Protein AF-A0A357YNB1-F1 (afdb_monomer_lite)

Secondary structure (DSSP, 8-state):
-HHHHHHHHHH-SS--HHHHHHHHHHHHHHTTHHHHHHHHHHHHHHHHHHHHHHS-S-HHHHHHHHHHHHHHHT---

Structure (mmCIF, N/CA/C/O backbone):
data_AF-A0A357YNB1-F1
#
_entry.id   AF-A0A357YNB1-F1
#
loop_
_atom_site.group_PDB
_atom_site.id
_atom_site.type_symbol
_atom_site.label_atom_id
_atom_site.label_alt_id
_atom_site.label_comp_id
_atom_site.label_asym_id
_atom_site.label_entity_id
_atom_site.label_seq_id
_atom_site.pdbx_PDB_ins_code
_atom_site.Cartn_x
_atom_site.Cartn_y
_atom_site.Cartn_z
_atom_site.occupancy
_atom_site.B_iso_or_equiv
_atom_site.auth_seq_id
_atom_site.auth_comp_id
_atom_site.auth_asym_id
_atom_site.auth_atom_id
_atom_site.pdbx_PDB_model_num
ATOM 1 N N . ILE A 1 1 ? 16.665 9.218 -17.386 1.00 57.19 1 ILE A N 1
ATOM 2 C CA . ILE A 1 1 ? 17.456 8.204 -18.134 1.00 57.19 1 ILE A CA 1
ATOM 3 C C . ILE A 1 1 ? 16.678 6.885 -18.183 1.00 57.19 1 ILE A C 1
ATOM 5 O O . ILE A 1 1 ? 16.362 6.448 -19.281 1.00 57.19 1 ILE A O 1
ATOM 9 N N . GLN A 1 2 ? 16.180 6.406 -17.038 1.00 63.03 2 GLN A N 1
ATOM 10 C CA . GLN A 1 2 ? 15.288 5.239 -16.879 1.00 63.03 2 GLN A CA 1
ATOM 11 C C . GLN A 1 2 ? 14.105 5.146 -17.870 1.00 63.03 2 GLN A C 1
ATOM 13 O O . GLN A 1 2 ? 13.877 4.098 -18.465 1.00 63.03 2 GLN A O 1
ATOM 18 N N . ARG A 1 3 ? 13.374 6.245 -18.130 1.00 69.44 3 ARG A N 1
ATOM 19 C CA . ARG A 1 3 ? 12.238 6.246 -19.082 1.00 69.44 3 ARG A CA 1
ATOM 20 C C . ARG A 1 3 ? 12.633 5.842 -20.510 1.00 69.44 3 ARG A C 1
ATOM 22 O O . ARG A 1 3 ? 11.883 5.131 -21.167 1.00 69.44 3 ARG A O 1
ATOM 29 N N . LYS A 1 4 ? 13.814 6.265 -20.977 1.00 74.19 4 LYS A N 1
ATOM 30 C CA . LYS A 1 4 ? 14.303 5.928 -22.325 1.00 74.19 4 LYS A CA 1
ATOM 31 C C . LYS A 1 4 ? 14.696 4.457 -22.427 1.00 74.19 4 LYS A C 1
ATOM 33 O O . LYS A 1 4 ? 14.476 3.856 -23.470 1.00 74.19 4 LYS A O 1
ATOM 38 N N . GLU A 1 5 ? 15.258 3.878 -21.367 1.00 70.88 5 GLU A N 1
ATOM 39 C CA . GLU A 1 5 ? 15.541 2.440 -21.308 1.00 70.88 5 GLU A CA 1
ATOM 40 C C . GLU A 1 5 ? 14.259 1.618 -21.293 1.00 70.88 5 GLU A C 1
ATOM 42 O O . GLU A 1 5 ? 14.145 0.676 -22.071 1.00 70.88 5 GLU A O 1
ATOM 47 N N . LEU A 1 6 ? 13.266 2.014 -20.492 1.00 69.44 6 LEU A N 1
ATOM 48 C CA . LEU A 1 6 ? 11.977 1.329 -20.441 1.00 69.44 6 LEU A CA 1
ATOM 49 C C . LEU A 1 6 ? 11.285 1.331 -21.817 1.00 69.44 6 LEU A C 1
ATOM 51 O O . LEU A 1 6 ? 10.838 0.289 -22.286 1.00 69.44 6 LEU A O 1
ATOM 55 N N . GLU A 1 7 ? 11.265 2.474 -22.511 1.00 74.62 7 GLU A N 1
ATOM 56 C CA . GLU A 1 7 ? 10.733 2.590 -23.880 1.00 74.62 7 GLU A CA 1
ATOM 57 C C . GLU A 1 7 ? 11.523 1.731 -24.889 1.00 74.62 7 GLU A C 1
ATOM 59 O O . GLU A 1 7 ? 10.943 1.133 -25.801 1.00 74.62 7 GLU A O 1
ATOM 64 N N . LYS A 1 8 ? 12.840 1.589 -24.704 1.00 76.19 8 LYS A N 1
ATOM 65 C CA . LYS A 1 8 ? 13.689 0.707 -25.519 1.00 76.19 8 LYS A CA 1
ATOM 66 C C . LYS A 1 8 ? 13.339 -0.772 -25.301 1.00 76.19 8 LYS A C 1
ATOM 68 O O . LYS A 1 8 ? 13.155 -1.502 -26.268 1.00 76.19 8 LYS A O 1
ATOM 73 N N . TRP A 1 9 ? 13.153 -1.198 -24.051 1.00 72.25 9 TRP A N 1
ATOM 74 C CA . TRP A 1 9 ? 12.730 -2.562 -23.695 1.00 72.25 9 TRP A CA 1
ATOM 75 C C . TRP A 1 9 ? 11.281 -2.883 -24.084 1.00 72.25 9 TRP A C 1
ATOM 77 O O . TRP A 1 9 ? 10.951 -4.035 -24.385 1.00 72.25 9 TRP A O 1
ATOM 87 N N . LEU A 1 10 ? 10.404 -1.878 -24.104 1.00 69.88 10 LEU A N 1
ATOM 88 C CA . LEU A 1 10 ? 9.019 -2.003 -24.564 1.00 69.88 10 LEU A CA 1
ATOM 89 C C . LEU A 1 10 ? 8.910 -2.072 -26.095 1.00 69.88 10 LEU A C 1
ATOM 91 O O . LEU A 1 10 ? 8.015 -2.745 -26.598 1.00 69.88 10 LEU A O 1
ATOM 95 N N . SER A 1 11 ? 9.817 -1.420 -26.831 1.00 75.94 11 SER A N 1
ATOM 96 C CA . SER A 1 11 ? 9.832 -1.411 -28.305 1.00 75.94 11 SER A CA 1
ATOM 97 C C . SER A 1 11 ? 10.598 -2.576 -28.943 1.00 75.94 11 SER A C 1
ATOM 99 O O . SER A 1 11 ? 10.405 -2.861 -30.129 1.00 75.94 11 SER A O 1
ATOM 101 N N . LEU A 1 12 ? 11.437 -3.284 -28.181 1.00 75.75 12 LEU A N 1
ATOM 102 C CA . LEU A 1 12 ? 12.122 -4.490 -28.644 1.00 75.75 12 LEU A CA 1
ATOM 103 C C . LEU A 1 12 ? 11.113 -5.616 -28.939 1.00 75.75 12 LEU A C 1
ATOM 105 O O . LEU A 1 12 ? 10.348 -6.032 -28.070 1.00 75.75 12 LEU A O 1
ATOM 109 N N . LYS A 1 13 ? 11.126 -6.126 -30.179 1.00 63.81 13 LYS A N 1
ATOM 110 C CA . LYS A 1 13 ? 10.296 -7.265 -30.630 1.00 63.81 13 LYS A CA 1
ATOM 111 C C . LYS A 1 13 ? 10.911 -8.633 -30.316 1.00 63.81 13 LYS A C 1
ATOM 113 O O . LYS A 1 13 ? 10.177 -9.606 -30.199 1.00 63.81 13 LYS A O 1
ATOM 118 N N . HIS A 1 14 ? 12.234 -8.692 -30.178 1.00 59.09 14 HIS A N 1
ATOM 119 C CA . HIS A 1 14 ? 12.979 -9.864 -29.729 1.00 59.09 14 HIS A CA 1
ATOM 120 C C . HIS A 1 14 ? 13.778 -9.472 -28.494 1.00 59.09 14 HIS A C 1
ATOM 122 O O . HIS A 1 14 ? 14.618 -8.577 -28.554 1.00 59.09 14 HIS A O 1
ATOM 128 N N . PHE A 1 15 ? 13.474 -10.118 -27.379 1.00 70.00 15 PHE A N 1
ATOM 129 C CA . PHE A 1 15 ? 14.163 -9.960 -26.110 1.00 70.00 15 PHE A CA 1
ATOM 130 C C . PHE A 1 15 ? 14.133 -11.301 -25.392 1.00 70.00 15 PHE A C 1
ATOM 132 O O . PHE A 1 15 ? 13.183 -12.075 -25.560 1.00 70.00 15 PHE A O 1
ATOM 139 N N . ASP A 1 16 ? 15.159 -11.554 -24.592 1.00 73.00 16 ASP A N 1
ATOM 140 C CA . ASP A 1 16 ? 15.112 -12.643 -23.635 1.00 73.00 16 ASP A CA 1
ATOM 141 C C . ASP A 1 16 ? 14.131 -12.263 -22.517 1.00 73.00 16 ASP A C 1
ATOM 143 O O . ASP A 1 16 ? 14.150 -11.137 -22.004 1.00 73.00 16 ASP A O 1
ATOM 147 N N . LYS A 1 17 ? 13.188 -13.158 -22.206 1.00 73.31 17 LYS A N 1
ATOM 148 C CA . LYS A 1 17 ? 12.132 -12.869 -21.226 1.00 73.31 17 LYS A CA 1
ATOM 149 C C . LYS A 1 17 ? 12.732 -12.633 -19.847 1.00 73.31 17 LYS A C 1
ATOM 151 O O . LYS A 1 17 ? 12.257 -11.737 -19.152 1.00 73.31 17 LYS A O 1
ATOM 156 N N . ASP A 1 18 ? 13.763 -13.390 -19.490 1.00 76.69 18 ASP A N 1
ATOM 157 C CA . ASP A 1 18 ? 14.387 -13.306 -18.174 1.00 76.69 18 ASP A CA 1
ATOM 158 C C . ASP A 1 18 ? 15.191 -12.007 -18.027 1.00 76.69 18 ASP A C 1
ATOM 160 O O . ASP A 1 18 ? 14.997 -11.268 -17.061 1.00 76.69 18 ASP A O 1
ATOM 164 N N . GLU A 1 19 ? 15.974 -11.637 -19.047 1.00 78.38 19 GLU A N 1
ATOM 165 C CA . GLU A 1 19 ? 16.750 -10.387 -19.056 1.00 78.38 19 GLU A CA 1
ATOM 166 C C . GLU A 1 19 ? 15.837 -9.148 -19.037 1.00 78.38 19 GLU A C 1
ATOM 168 O O . GLU A 1 19 ? 16.076 -8.189 -18.299 1.00 78.38 19 GLU A O 1
ATOM 173 N N . LYS A 1 20 ? 14.724 -9.174 -19.785 1.00 75.69 20 LYS A N 1
ATOM 174 C CA . LYS A 1 20 ? 13.746 -8.077 -19.766 1.00 75.69 20 LYS A CA 1
ATOM 175 C C . LYS A 1 20 ? 13.098 -7.919 -18.396 1.00 75.69 20 LYS A C 1
ATOM 177 O O . LYS A 1 20 ? 12.907 -6.789 -17.949 1.00 75.69 20 LYS A O 1
ATOM 182 N N . VAL A 1 21 ? 12.721 -9.022 -17.747 1.00 78.38 21 VAL A N 1
ATOM 183 C CA . VAL A 1 21 ? 12.119 -8.975 -16.409 1.00 78.38 21 VAL A CA 1
ATOM 184 C C . VAL A 1 21 ? 13.121 -8.415 -15.406 1.00 78.38 21 VAL A C 1
ATOM 186 O O . VAL A 1 21 ? 12.744 -7.551 -14.620 1.00 78.38 21 VAL A O 1
ATOM 189 N N . GLU A 1 22 ? 14.386 -8.828 -15.465 1.00 82.19 22 GLU A N 1
ATOM 190 C CA . GLU A 1 22 ? 15.426 -8.343 -14.558 1.00 82.19 22 GLU A CA 1
ATOM 191 C C . GLU A 1 22 ? 15.684 -6.838 -14.724 1.00 82.19 22 GLU A C 1
ATOM 193 O O . GLU A 1 22 ? 15.669 -6.097 -13.740 1.00 82.19 22 GLU A O 1
ATOM 198 N N . VAL A 1 23 ? 15.828 -6.351 -15.961 1.00 81.12 23 VAL A N 1
ATOM 199 C CA . VAL A 1 23 ? 16.076 -4.923 -16.215 1.00 81.12 23 VAL A CA 1
ATOM 200 C C . VAL A 1 23 ? 14.861 -4.067 -15.867 1.00 81.12 23 VAL A C 1
ATOM 202 O O . VAL A 1 23 ? 15.0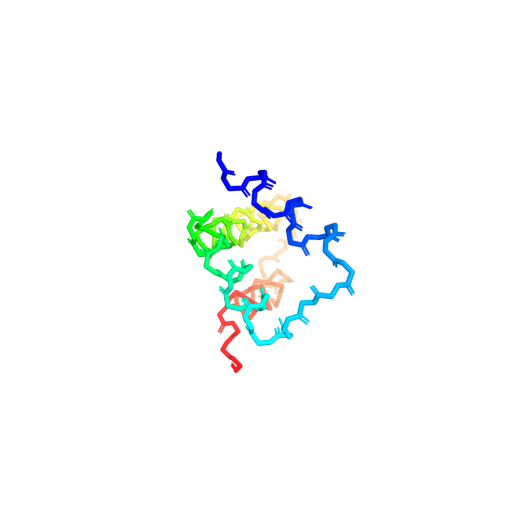06 -3.021 -15.236 1.00 81.12 23 VAL A O 1
ATOM 205 N N . VAL A 1 24 ? 13.649 -4.507 -16.215 1.00 78.06 24 VAL A N 1
ATOM 206 C CA . VAL A 1 24 ? 12.419 -3.790 -15.846 1.00 78.06 24 VAL A CA 1
ATOM 207 C C . VAL A 1 24 ? 12.246 -3.763 -14.326 1.00 78.06 24 VAL A C 1
ATOM 209 O O . VAL A 1 24 ? 11.920 -2.713 -13.773 1.00 78.06 24 VAL A O 1
ATOM 212 N N . LYS A 1 25 ? 12.528 -4.873 -13.633 1.00 81.00 25 LYS A N 1
ATOM 213 C CA . LYS A 1 25 ? 12.496 -4.945 -12.168 1.00 81.00 25 LYS A CA 1
ATOM 214 C C . LYS A 1 25 ? 13.526 -4.009 -11.539 1.00 81.00 25 LYS A C 1
ATOM 216 O O . LYS A 1 25 ? 13.181 -3.283 -10.619 1.00 81.00 25 LYS A O 1
ATOM 221 N N . LYS A 1 26 ? 14.737 -3.934 -12.095 1.00 82.56 26 LYS A N 1
ATOM 222 C CA . LYS A 1 26 ? 15.786 -3.013 -11.642 1.00 82.56 26 LYS A CA 1
ATOM 223 C C . LYS A 1 26 ? 15.409 -1.545 -11.847 1.00 82.56 26 LYS A C 1
ATOM 225 O O . LYS A 1 26 ? 15.616 -0.741 -10.948 1.00 82.56 26 LYS A O 1
ATOM 230 N N . ILE A 1 27 ? 14.796 -1.198 -12.982 1.00 80.88 27 ILE A N 1
ATOM 231 C CA . ILE A 1 27 ? 14.268 0.156 -13.224 1.00 80.88 27 ILE A CA 1
ATOM 232 C C . ILE A 1 27 ? 13.177 0.493 -12.198 1.00 80.88 27 ILE A C 1
ATOM 234 O O . ILE A 1 27 ? 13.142 1.604 -11.675 1.00 80.88 27 ILE A O 1
ATOM 238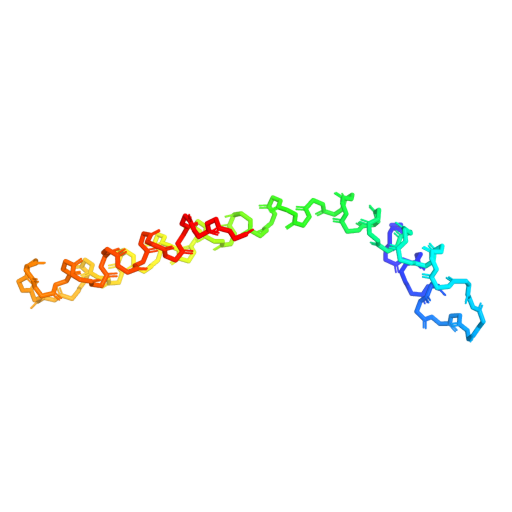 N N . TYR A 1 28 ? 12.296 -0.460 -11.893 1.00 74.06 28 TYR A N 1
ATOM 239 C CA . TYR A 1 28 ? 11.252 -0.295 -10.885 1.00 74.06 28 TYR A CA 1
ATOM 240 C C . TYR A 1 28 ? 11.793 -0.188 -9.448 1.00 74.06 28 TYR A C 1
ATOM 242 O O . TYR A 1 28 ? 11.281 0.627 -8.676 1.00 74.06 28 TYR A O 1
ATOM 250 N N . ASP A 1 29 ? 12.847 -0.935 -9.114 1.00 79.00 29 ASP A N 1
ATOM 251 C CA . ASP A 1 29 ? 13.570 -0.819 -7.844 1.00 79.00 29 ASP A CA 1
ATOM 252 C C . ASP A 1 29 ? 14.292 0.536 -7.737 1.00 79.00 29 ASP A C 1
ATOM 254 O O . ASP A 1 29 ? 14.189 1.204 -6.712 1.00 79.00 29 ASP A O 1
ATOM 258 N N . GLU A 1 30 ? 14.942 1.013 -8.807 1.00 78.44 30 GLU A N 1
ATOM 259 C CA . GLU A 1 30 ? 15.569 2.345 -8.847 1.00 78.44 30 GLU A CA 1
ATOM 260 C C . GLU A 1 30 ? 14.556 3.492 -8.748 1.00 78.44 30 GLU A C 1
ATOM 262 O O . GLU A 1 30 ? 14.857 4.549 -8.193 1.00 78.44 30 GLU A O 1
ATOM 267 N N . LEU A 1 31 ? 13.346 3.296 -9.277 1.00 76.38 31 LEU A N 1
ATOM 268 C CA . LEU A 1 31 ? 12.226 4.228 -9.125 1.00 76.38 31 LEU A CA 1
ATOM 269 C C . LEU A 1 31 ? 11.649 4.224 -7.704 1.00 76.38 31 LEU A C 1
ATOM 271 O O . LEU A 1 31 ? 10.738 5.002 -7.422 1.00 76.38 31 LEU A O 1
ATOM 275 N N . ASN A 1 32 ? 12.170 3.373 -6.814 1.00 75.31 32 ASN A N 1
ATOM 276 C CA . ASN A 1 32 ? 11.739 3.249 -5.429 1.00 75.31 32 ASN A CA 1
ATOM 277 C C . ASN A 1 32 ? 10.226 3.007 -5.320 1.00 75.31 32 ASN A C 1
ATOM 279 O O . ASN A 1 32 ? 9.543 3.519 -4.430 1.00 75.31 32 ASN A O 1
ATOM 283 N N . LEU A 1 33 ? 9.677 2.207 -6.243 1.00 74.06 33 LEU A N 1
ATOM 284 C CA . LEU A 1 33 ? 8.243 1.916 -6.284 1.00 74.06 33 LEU A CA 1
ATOM 285 C C . LEU A 1 33 ? 7.733 1.259 -5.012 1.00 74.06 33 LEU A C 1
ATOM 287 O O . LEU A 1 33 ? 6.563 1.433 -4.682 1.00 74.06 33 LEU A O 1
ATOM 291 N N . ARG A 1 34 ? 8.602 0.548 -4.288 1.00 76.19 34 ARG A N 1
ATOM 292 C CA . ARG A 1 34 ? 8.299 0.042 -2.950 1.00 76.19 34 ARG A CA 1
ATOM 293 C C . ARG A 1 34 ? 7.918 1.189 -2.019 1.00 76.19 34 ARG A C 1
ATOM 295 O O . ARG A 1 34 ? 6.799 1.212 -1.530 1.00 76.19 34 ARG A O 1
ATOM 302 N N . THR A 1 35 ? 8.788 2.186 -1.888 1.00 78.50 35 THR A N 1
ATOM 303 C CA . THR A 1 35 ? 8.548 3.369 -1.056 1.00 78.50 35 THR A CA 1
ATOM 304 C C . THR A 1 35 ? 7.346 4.177 -1.536 1.00 78.50 35 THR A C 1
ATOM 306 O O . THR A 1 35 ? 6.584 4.682 -0.719 1.00 78.50 35 THR A O 1
ATOM 309 N N . ILE A 1 36 ? 7.128 4.297 -2.850 1.00 83.00 36 ILE A N 1
ATOM 310 C CA . ILE A 1 36 ? 5.934 4.972 -3.390 1.00 83.00 36 ILE A CA 1
ATOM 311 C C . ILE A 1 36 ? 4.663 4.202 -3.016 1.00 83.00 36 ILE A C 1
ATOM 313 O O . ILE A 1 36 ? 3.671 4.814 -2.628 1.00 83.00 36 ILE A O 1
ATOM 317 N N . SER A 1 37 ? 4.693 2.874 -3.116 1.00 80.88 37 SER A N 1
ATOM 318 C CA . SER A 1 37 ? 3.561 2.014 -2.764 1.00 80.88 37 SER A CA 1
ATOM 319 C C . SER A 1 37 ? 3.279 2.068 -1.266 1.00 80.88 37 SER A C 1
ATOM 321 O O . SER A 1 37 ? 2.132 2.260 -0.890 1.00 80.88 37 SER A O 1
ATOM 323 N N . GLU A 1 38 ? 4.310 1.991 -0.421 1.00 82.50 38 GLU A N 1
ATOM 324 C CA . GLU A 1 38 ? 4.204 2.148 1.037 1.00 82.50 38 GLU A CA 1
ATOM 325 C C . GLU A 1 38 ? 3.604 3.512 1.410 1.00 82.50 38 GLU A C 1
ATOM 327 O O . GLU A 1 38 ? 2.622 3.566 2.145 1.00 82.50 38 GLU A O 1
ATOM 332 N N . ASN A 1 39 ? 4.101 4.605 0.819 1.00 86.25 39 ASN A N 1
ATOM 333 C CA . ASN A 1 39 ? 3.543 5.946 1.036 1.00 86.25 39 ASN A CA 1
ATOM 334 C C . ASN A 1 39 ? 2.091 6.068 0.553 1.00 86.25 39 ASN A C 1
ATOM 336 O O . ASN A 1 39 ? 1.291 6.770 1.167 1.00 86.25 39 ASN A O 1
ATOM 340 N N . LEU A 1 40 ? 1.733 5.432 -0.568 1.00 85.56 40 LEU A N 1
ATOM 341 C CA . LEU A 1 40 ? 0.351 5.424 -1.051 1.00 85.56 40 LEU A CA 1
ATOM 342 C C . LEU A 1 40 ? -0.555 4.647 -0.097 1.00 85.56 40 LEU A C 1
ATOM 344 O O . LEU A 1 40 ? -1.636 5.137 0.215 1.00 85.56 40 LEU A O 1
ATOM 348 N N . ILE A 1 41 ? -0.115 3.480 0.379 1.00 83.88 41 ILE A N 1
ATOM 349 C CA . ILE A 1 41 ? -0.844 2.678 1.367 1.00 83.88 41 ILE A CA 1
ATOM 350 C C . ILE A 1 41 ? -1.083 3.512 2.625 1.00 83.88 41 ILE A C 1
ATOM 352 O O . ILE A 1 41 ? -2.230 3.658 3.034 1.00 83.88 41 ILE A O 1
ATOM 356 N N . GLU A 1 42 ? -0.040 4.133 3.181 1.00 85.12 42 GLU A N 1
ATOM 357 C CA . GLU A 1 42 ? -0.154 4.989 4.366 1.00 85.12 42 GLU A CA 1
ATOM 358 C C . GLU A 1 42 ? -1.091 6.180 4.122 1.00 85.12 42 GLU A C 1
ATOM 360 O O . GLU A 1 42 ? -1.979 6.458 4.926 1.00 85.12 42 GLU A O 1
ATOM 365 N N . LYS A 1 43 ? -0.967 6.848 2.971 1.00 87.62 43 LYS A N 1
ATOM 366 C CA . LYS A 1 43 ? -1.828 7.977 2.606 1.00 87.62 43 LYS A CA 1
ATOM 367 C C . LYS A 1 43 ? -3.303 7.583 2.533 1.00 87.62 43 LYS A C 1
ATOM 369 O O . LYS A 1 43 ? -4.154 8.312 3.040 1.00 87.62 43 LYS A O 1
ATOM 374 N N . TYR A 1 44 ? -3.620 6.473 1.870 1.00 84.75 44 TYR A N 1
ATOM 375 C CA . TYR A 1 44 ? -5.000 6.001 1.761 1.00 84.75 44 TYR A CA 1
ATOM 376 C C . TYR A 1 44 ? -5.523 5.465 3.093 1.00 84.75 44 TYR A C 1
ATOM 378 O O . TYR A 1 44 ? -6.697 5.670 3.398 1.00 84.75 44 TYR A O 1
ATOM 386 N N . TYR A 1 45 ? -4.659 4.859 3.905 1.00 83.81 45 TYR A N 1
ATOM 387 C CA . TYR A 1 45 ? -4.994 4.428 5.255 1.00 83.81 45 TYR A CA 1
ATOM 388 C C . TYR A 1 45 ? -5.388 5.620 6.137 1.00 83.81 45 TYR A C 1
ATOM 390 O O . TYR A 1 45 ? -6.501 5.648 6.661 1.00 83.81 45 TYR A O 1
ATOM 398 N N . LEU A 1 46 ? -4.556 6.664 6.202 1.00 84.88 46 LEU A N 1
ATOM 399 C CA . LEU A 1 46 ? -4.868 7.894 6.940 1.00 84.88 46 LEU A CA 1
ATOM 400 C C . LEU A 1 46 ? -6.151 8.566 6.433 1.00 84.88 46 LEU A C 1
ATOM 402 O O . LEU A 1 46 ? -6.980 8.979 7.240 1.00 84.88 46 LEU A O 1
ATOM 406 N N . ALA A 1 47 ? -6.356 8.619 5.113 1.00 85.44 47 ALA A N 1
ATOM 407 C CA . ALA A 1 47 ? -7.586 9.162 4.535 1.00 85.44 47 ALA A CA 1
ATOM 408 C C . ALA A 1 47 ? -8.828 8.338 4.920 1.00 85.44 47 ALA A C 1
ATOM 410 O O . ALA A 1 47 ? -9.894 8.905 5.152 1.00 85.44 47 ALA A O 1
ATOM 411 N N . SER A 1 48 ? -8.709 7.009 5.008 1.00 80.06 48 SER A N 1
ATOM 412 C CA . SER A 1 48 ? -9.805 6.149 5.464 1.00 80.06 48 SER A CA 1
ATOM 413 C C . SER A 1 48 ? -10.134 6.377 6.940 1.00 80.06 48 SER A C 1
ATOM 415 O O . SER A 1 48 ? -11.310 6.488 7.276 1.00 80.06 48 SER 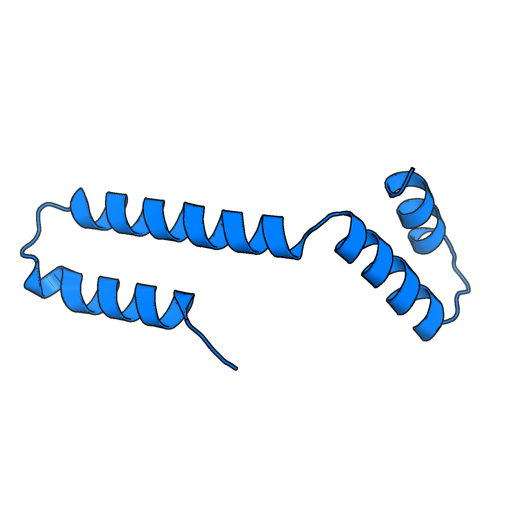A O 1
ATOM 417 N N . LEU A 1 49 ? -9.120 6.550 7.796 1.00 79.31 49 LEU A N 1
ATOM 418 C CA . LEU A 1 49 ? -9.295 6.884 9.211 1.00 79.31 49 LEU A CA 1
ATOM 419 C C . LEU A 1 49 ? -9.945 8.258 9.399 1.00 79.31 49 LEU A C 1
ATOM 421 O O . LEU A 1 49 ? -10.867 8.396 10.200 1.00 79.31 49 LEU A O 1
ATOM 425 N N . GLU A 1 50 ? -9.511 9.266 8.642 1.00 83.88 50 GLU A N 1
ATOM 426 C CA . GLU A 1 50 ? -10.127 10.596 8.650 1.00 83.88 50 GLU A CA 1
ATOM 427 C C . GLU A 1 50 ? -11.590 10.530 8.189 1.00 83.88 50 GLU A C 1
ATOM 429 O O . GLU A 1 50 ? -12.474 11.095 8.835 1.00 83.88 50 GLU A O 1
ATOM 434 N N . CYS A 1 51 ? -11.869 9.767 7.127 1.00 81.50 51 CYS A N 1
ATOM 435 C CA . CYS A 1 51 ? -13.224 9.551 6.634 1.00 81.50 51 CYS A CA 1
ATOM 436 C C . CYS A 1 51 ? -14.091 8.864 7.699 1.00 81.50 51 CYS A C 1
ATOM 438 O O . CYS A 1 51 ? -15.164 9.366 8.019 1.00 81.50 51 CYS A O 1
ATOM 440 N N . LEU A 1 52 ? -13.599 7.793 8.330 1.00 75.75 52 LEU A N 1
ATOM 441 C CA . LEU A 1 52 ? -14.279 7.092 9.426 1.00 75.75 52 LEU A CA 1
ATOM 442 C C . LEU A 1 52 ? -14.523 8.007 10.636 1.00 75.75 52 LEU A C 1
ATOM 444 O O . LEU A 1 52 ? -15.600 7.972 11.231 1.00 75.75 52 LEU A O 1
ATOM 448 N N . SER A 1 53 ? -13.564 8.868 10.979 1.00 77.81 53 SER A N 1
ATOM 449 C CA . SER A 1 53 ? -13.710 9.865 12.045 1.00 77.81 53 SER A CA 1
ATOM 450 C C . SER A 1 53 ? -14.784 10.908 11.714 1.00 77.81 53 SER A C 1
ATOM 452 O O . SER A 1 53 ? -15.571 11.278 12.581 1.00 77.81 53 SER A O 1
ATOM 454 N N . SER A 1 54 ? -14.889 11.315 10.443 1.00 82.50 54 SER A N 1
ATOM 455 C CA . SER A 1 54 ? -15.877 12.299 9.975 1.00 82.50 54 SER A CA 1
ATOM 456 C C . SER A 1 54 ? -17.324 11.793 9.960 1.00 82.50 54 SER A C 1
ATOM 458 O O . SER A 1 54 ? -18.257 12.595 9.904 1.00 82.50 54 SER A O 1
ATOM 460 N N . VAL A 1 55 ? -17.532 10.473 10.001 1.00 79.81 55 VAL A N 1
ATOM 461 C CA . VAL A 1 55 ? -18.873 9.883 10.048 1.00 79.81 55 VAL A CA 1
ATOM 462 C C . VAL A 1 55 ? -19.420 10.000 11.472 1.00 79.81 55 VAL A C 1
ATOM 464 O O . VAL A 1 55 ? -18.852 9.446 12.404 1.00 79.81 55 VAL A O 1
ATOM 467 N N . ASP A 1 56 ? -20.553 10.667 11.655 1.00 72.44 56 ASP A N 1
ATOM 468 C CA . ASP A 1 56 ? -21.199 10.861 12.962 1.00 72.44 56 ASP A CA 1
ATOM 469 C C . ASP A 1 56 ? -21.999 9.611 13.395 1.00 72.44 56 ASP A C 1
ATOM 471 O O . ASP A 1 56 ? -23.225 9.621 13.496 1.00 72.44 56 ASP A O 1
ATOM 475 N N . VAL A 1 57 ? -21.309 8.476 13.555 1.00 76.88 57 VAL A N 1
ATOM 476 C CA . VAL A 1 57 ? -21.883 7.219 14.071 1.00 76.88 57 VAL A CA 1
ATOM 477 C C . VAL A 1 57 ? -21.124 6.745 15.313 1.00 76.88 57 VAL A C 1
ATOM 479 O O . VAL A 1 57 ? -19.944 7.071 15.458 1.00 76.88 57 VAL A O 1
ATOM 482 N N . PRO A 1 58 ? -21.766 5.971 16.209 1.00 73.50 58 PR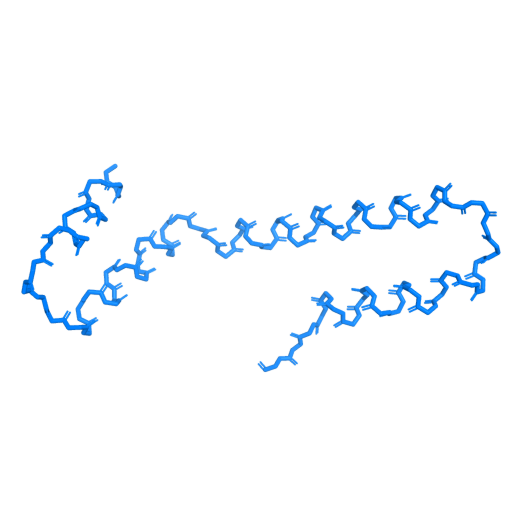O A N 1
ATOM 483 C CA . PRO A 1 58 ? -21.108 5.427 17.393 1.00 73.50 58 PRO A CA 1
ATOM 484 C C . PRO A 1 58 ? -19.877 4.597 17.019 1.00 73.50 58 PRO A C 1
ATOM 486 O O . PRO A 1 58 ? -19.930 3.803 16.076 1.00 73.50 58 PRO A O 1
ATOM 489 N N . ASP A 1 59 ? -18.798 4.730 17.791 1.00 68.00 59 ASP A N 1
ATOM 490 C CA . ASP A 1 59 ? -17.520 4.050 17.531 1.00 68.00 59 ASP A CA 1
ATOM 491 C C . ASP A 1 59 ? -17.656 2.519 17.447 1.00 68.00 59 ASP A C 1
ATOM 493 O O . ASP A 1 59 ? -16.927 1.878 16.694 1.00 68.00 59 ASP A O 1
ATOM 497 N N . GLU A 1 60 ? -18.650 1.929 18.122 1.00 68.31 60 GLU A N 1
ATOM 498 C CA . GLU A 1 60 ? -18.973 0.498 18.010 1.00 68.31 60 GLU A CA 1
ATOM 499 C C . GLU A 1 60 ? -19.318 0.057 16.580 1.00 68.31 60 GLU A C 1
ATOM 501 O O . GLU A 1 60 ? -18.960 -1.050 16.192 1.00 68.31 60 GLU A O 1
ATOM 506 N N . GLN A 1 61 ? -19.963 0.907 15.773 1.00 70.56 61 GLN A N 1
ATOM 507 C CA . GLN A 1 61 ? -20.296 0.575 14.379 1.00 70.56 61 GLN A CA 1
ATOM 508 C C . GLN A 1 61 ? -19.113 0.771 13.428 1.00 70.56 61 GLN A C 1
ATOM 510 O O . GLN A 1 61 ? -19.074 0.174 12.354 1.00 70.56 61 GLN A O 1
ATOM 515 N N . LYS A 1 62 ? -18.139 1.603 13.809 1.00 70.25 62 LYS A N 1
ATOM 516 C CA . LYS A 1 62 ? -16.922 1.835 13.019 1.00 70.25 62 LYS A CA 1
ATOM 517 C C . LYS A 1 62 ? -15.830 0.825 13.331 1.00 70.25 62 LYS A C 1
ATOM 519 O O . LYS A 1 62 ? -14.928 0.653 12.519 1.00 70.25 62 LYS A O 1
ATOM 524 N N . LYS A 1 63 ? -15.907 0.167 14.490 1.00 77.19 63 LYS A N 1
ATOM 525 C CA . LYS A 1 63 ? -14.878 -0.743 14.985 1.00 77.19 63 LYS A CA 1
ATOM 526 C C . LYS A 1 63 ? -14.552 -1.862 13.993 1.00 77.19 63 LYS A C 1
ATOM 528 O O . LYS A 1 63 ? -13.383 -2.056 13.691 1.00 77.19 63 LYS A O 1
ATOM 533 N N . GLU A 1 64 ? -15.563 -2.516 13.417 1.00 79.00 64 GLU A N 1
ATOM 534 C CA . GLU A 1 64 ? -15.346 -3.569 12.408 1.00 79.00 64 GLU A CA 1
ATOM 535 C C . GLU A 1 64 ? -14.682 -3.033 11.128 1.00 79.00 64 GLU A C 1
ATOM 537 O O . GLU A 1 64 ? -13.852 -3.707 10.524 1.00 79.00 64 GLU A O 1
ATOM 542 N N . LEU A 1 65 ? -15.017 -1.807 10.711 1.00 77.31 65 LEU A N 1
ATOM 543 C CA . LEU A 1 65 ? -14.401 -1.171 9.543 1.00 77.31 65 LEU A CA 1
ATOM 544 C C . LEU A 1 65 ? -12.943 -0.781 9.809 1.00 77.31 65 LEU A C 1
ATOM 546 O O . LEU A 1 65 ? -12.118 -0.880 8.901 1.00 77.31 65 LEU A O 1
ATOM 550 N N . ILE A 1 66 ? -12.625 -0.352 11.032 1.00 77.06 66 ILE A N 1
ATOM 551 C CA . ILE A 1 66 ? -11.255 -0.050 11.461 1.00 77.06 66 ILE A CA 1
ATOM 552 C C . ILE A 1 66 ? -10.431 -1.342 11.519 1.00 77.06 66 ILE A C 1
ATOM 554 O O . ILE A 1 66 ? -9.385 -1.396 10.881 1.00 77.06 66 ILE A O 1
ATOM 558 N N . GLU A 1 67 ? -10.934 -2.394 12.173 1.00 80.75 67 GLU A N 1
ATOM 559 C CA . GLU A 1 67 ? -10.269 -3.708 12.237 1.00 80.75 67 GLU A CA 1
ATOM 560 C C . GLU A 1 67 ? -10.031 -4.287 10.831 1.00 80.75 67 GLU A C 1
ATOM 562 O O . GLU A 1 67 ? -8.925 -4.715 10.513 1.00 80.75 67 GLU A O 1
ATOM 567 N N . LEU A 1 68 ? -11.018 -4.203 9.929 1.00 80.44 68 LEU A N 1
ATOM 568 C CA . LEU A 1 68 ? -10.847 -4.625 8.534 1.00 80.44 68 LEU A CA 1
ATOM 569 C C . LEU A 1 68 ? -9.781 -3.798 7.794 1.00 80.44 68 LEU A C 1
ATOM 571 O O . LEU A 1 68 ? -9.056 -4.328 6.950 1.00 80.44 68 LEU A O 1
ATOM 575 N N . S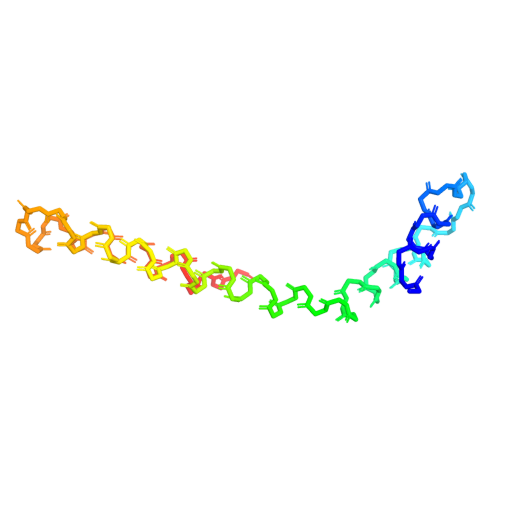ER A 1 69 ? -9.700 -2.496 8.071 1.00 76.38 69 SER A N 1
ATOM 576 C CA . SER A 1 69 ? -8.712 -1.603 7.453 1.00 76.38 69 SER A CA 1
ATOM 577 C C . SER A 1 69 ? -7.295 -1.905 7.947 1.00 76.38 69 SER A C 1
ATOM 579 O O . SER A 1 69 ? -6.360 -1.895 7.146 1.00 76.38 69 SER A O 1
ATOM 581 N N . GLU A 1 70 ? -7.140 -2.228 9.233 1.00 78.00 70 GLU A N 1
ATOM 582 C CA . GLU A 1 70 ? -5.883 -2.698 9.827 1.00 78.00 70 GLU A CA 1
ATOM 583 C C . GLU A 1 70 ? -5.458 -4.053 9.238 1.00 78.00 70 GLU A C 1
ATOM 585 O O . GLU A 1 70 ? -4.322 -4.193 8.779 1.00 78.00 70 GLU A O 1
ATOM 590 N N . ASP A 1 71 ? -6.380 -5.013 9.129 1.00 79.62 71 ASP A N 1
ATOM 591 C CA . ASP A 1 71 ? -6.128 -6.324 8.511 1.00 79.62 71 ASP A CA 1
ATOM 592 C C . ASP A 1 71 ? -5.700 -6.212 7.038 1.00 79.62 71 ASP A C 1
ATOM 594 O O . ASP A 1 71 ? -4.861 -6.976 6.549 1.00 79.62 71 ASP A O 1
ATOM 598 N N . LEU A 1 72 ? -6.268 -5.254 6.300 1.00 76.06 72 LEU A N 1
ATOM 599 C CA . LEU A 1 72 ? -5.876 -4.968 4.919 1.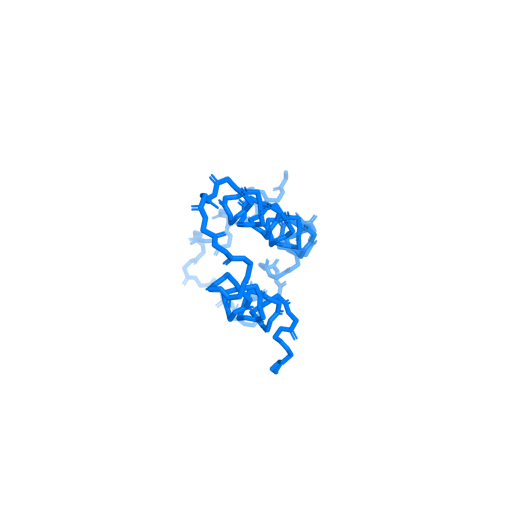00 76.06 72 LEU A CA 1
ATOM 600 C C . LEU A 1 72 ? -4.483 -4.329 4.832 1.00 76.06 72 LEU A C 1
ATOM 602 O O . LEU A 1 72 ? -3.770 -4.587 3.859 1.00 76.06 72 LEU A O 1
ATOM 606 N N . MET A 1 73 ? -4.099 -3.520 5.825 1.00 73.50 73 MET A N 1
ATOM 607 C CA . MET A 1 73 ? -2.808 -2.830 5.880 1.00 73.50 73 MET A CA 1
ATOM 608 C C . MET A 1 73 ? -1.658 -3.783 6.232 1.00 73.50 73 MET A C 1
ATOM 610 O O . MET A 1 73 ? -0.605 -3.725 5.598 1.00 73.50 73 MET A O 1
ATOM 614 N N . PHE A 1 74 ? -1.865 -4.695 7.186 1.00 69.50 74 PHE A N 1
ATOM 615 C CA . PHE A 1 74 ? -0.856 -5.661 7.646 1.00 69.50 74 PHE A CA 1
ATOM 616 C C . PHE A 1 74 ? -0.970 -7.031 6.979 1.00 69.50 74 PHE A C 1
ATOM 618 O O . PHE A 1 74 ? -0.536 -8.040 7.534 1.00 69.50 74 PHE A O 1
ATOM 625 N N . ARG A 1 75 ? -1.560 -7.096 5.783 1.00 67.06 75 ARG A N 1
ATOM 626 C CA . ARG A 1 75 ? -1.798 -8.361 5.093 1.00 67.06 75 ARG A CA 1
ATOM 627 C C . ARG A 1 75 ? -0.482 -9.037 4.681 1.00 67.06 75 ARG A C 1
ATOM 629 O O . ARG A 1 75 ? -0.015 -8.859 3.558 1.00 67.06 75 ARG A O 1
ATOM 636 N N . GLU A 1 76 ? 0.083 -9.860 5.558 1.00 51.91 76 GLU A N 1
ATOM 637 C CA . GLU A 1 76 ? 1.135 -10.815 5.210 1.00 51.91 76 GLU A CA 1
ATOM 638 C C . GLU A 1 76 ? 0.518 -11.975 4.413 1.00 51.91 76 GLU A C 1
ATOM 640 O O . GLU A 1 76 ? -0.466 -12.597 4.824 1.00 51.91 76 GLU A O 1
ATOM 645 N N . ARG A 1 77 ? 1.069 -12.247 3.228 1.00 48.75 77 ARG A N 1
ATOM 646 C CA . ARG A 1 77 ? 0.706 -13.377 2.369 1.00 48.75 77 ARG A CA 1
ATOM 647 C C . ARG A 1 77 ? 1.948 -14.032 1.799 1.00 48.75 77 ARG A C 1
ATOM 649 O O . ARG A 1 77 ? 2.865 -13.281 1.404 1.00 48.75 77 ARG A O 1
#

Foldseek 3Di:
DLVVVLVVLVPDPDDDPVVSVVSVVVSCVVVVVVVVVLVVLVVVLVVVVVVLVPDPDPVVVCVVVNVVSVCVSPPDD

Sequence (77 aa):
IQRKELEKWLSLKHFDKDEKVEVVKKIYDELNLRTISENLIEKYYLASLECLSSVDVPDEQKKELIELSEDLMFRER

pLDDT: mean 75.87, std 7.37, range [48.75, 87.62]

Radius of gyration: 19.83 Å; chains: 1; bounding box: 39×26×49 Å